Protein AF-A0A355BD02-F1 (afdb_monomer)

Solvent-accessible su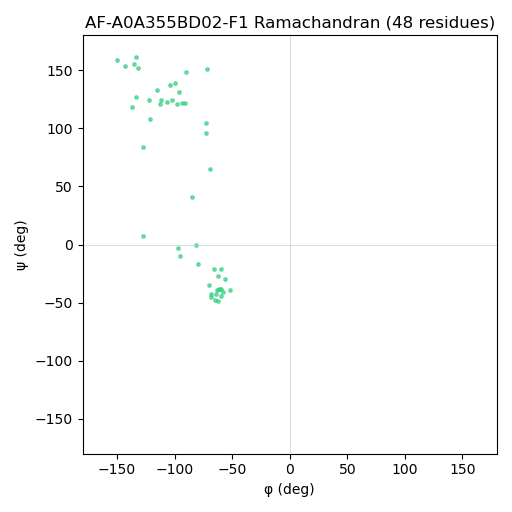rface area (backbone atoms only — not comparable to full-atom values): 3339 Å² total; per-residue (Å²): 132,88,80,90,61,70,49,78,44,81,44,74,46,96,68,90,51,72,67,60,54,52,52,49,54,56,51,43,75,74,43,95,50,93,45,74,47,82,45,66,33,80,51,100,44,67,81,80,56,105

Structure (mmCIF, N/CA/C/O backbone):
data_AF-A0A355BD02-F1
#
_entry.id   AF-A0A355BD02-F1
#
loop_
_atom_site.group_PDB
_atom_site.id
_atom_site.type_symbol
_atom_site.label_atom_id
_atom_site.label_alt_id
_atom_site.label_comp_id
_atom_site.label_asym_id
_atom_site.label_entity_id
_atom_site.label_seq_id
_atom_site.pdbx_PDB_ins_code
_atom_site.Cartn_x
_atom_site.Cartn_y
_atom_site.Cartn_z
_atom_site.occupancy
_atom_site.B_iso_or_equiv
_atom_site.auth_seq_id
_atom_site.auth_comp_id
_atom_site.auth_asym_id
_atom_site.auth_atom_id
_atom_site.pdbx_PDB_model_num
ATOM 1 N N . MET A 1 1 ? 11.340 -9.253 -21.884 1.00 42.53 1 MET A N 1
ATOM 2 C CA . MET A 1 1 ? 10.242 -9.817 -21.066 1.00 42.53 1 MET A CA 1
ATOM 3 C C . MET A 1 1 ? 9.811 -8.751 -20.070 1.00 42.53 1 MET A C 1
ATOM 5 O O . MET A 1 1 ? 10.619 -8.370 -19.233 1.00 42.53 1 MET A O 1
ATOM 9 N N . ALA A 1 2 ? 8.609 -8.189 -20.210 1.00 46.50 2 ALA A N 1
ATOM 10 C CA . ALA A 1 2 ? 8.105 -7.193 -19.267 1.00 46.50 2 ALA A CA 1
ATOM 11 C C . ALA A 1 2 ? 7.743 -7.903 -17.957 1.00 46.50 2 ALA A C 1
ATOM 13 O O . ALA A 1 2 ? 6.762 -8.636 -17.878 1.00 46.50 2 ALA A O 1
ATOM 14 N N . SER A 1 3 ? 8.579 -7.752 -16.936 1.00 57.44 3 SER A N 1
ATOM 15 C CA . SER A 1 3 ? 8.251 -8.215 -15.595 1.00 57.44 3 SER A CA 1
ATOM 16 C C . SER A 1 3 ? 7.190 -7.279 -15.014 1.00 57.44 3 SER A C 1
ATOM 18 O O . SER A 1 3 ? 7.535 -6.221 -14.487 1.00 57.44 3 SER A O 1
ATOM 20 N N . ASN A 1 4 ? 5.914 -7.662 -15.128 1.00 77.56 4 ASN A N 1
ATOM 21 C CA . ASN A 1 4 ? 4.762 -7.000 -14.501 1.00 77.56 4 ASN A CA 1
ATOM 22 C C . ASN A 1 4 ? 4.806 -7.196 -12.977 1.00 77.56 4 ASN A C 1
ATOM 24 O O . ASN A 1 4 ? 3.989 -7.901 -12.391 1.00 77.56 4 ASN A O 1
ATOM 28 N N . LYS A 1 5 ? 5.828 -6.632 -12.334 1.00 79.25 5 LYS A N 1
ATOM 29 C CA . LYS A 1 5 ? 6.018 -6.693 -10.888 1.00 79.25 5 LYS A CA 1
ATOM 30 C C . LYS A 1 5 ? 5.399 -5.451 -10.262 1.00 79.25 5 LYS A C 1
ATOM 32 O O . LYS A 1 5 ? 5.797 -4.333 -10.582 1.00 79.25 5 LYS A O 1
ATOM 37 N N . VAL A 1 6 ? 4.448 -5.679 -9.365 1.00 85.06 6 VAL A N 1
ATOM 38 C CA . VAL A 1 6 ? 3.846 -4.662 -8.502 1.00 85.06 6 VAL A CA 1
ATOM 39 C C . VAL A 1 6 ? 4.411 -4.815 -7.104 1.00 85.06 6 VAL A C 1
ATOM 41 O O . VAL A 1 6 ? 4.537 -5.928 -6.595 1.00 85.06 6 VAL A O 1
ATOM 44 N N . VAL A 1 7 ? 4.730 -3.689 -6.475 1.00 88.06 7 VAL A N 1
ATOM 45 C CA . VAL A 1 7 ? 5.047 -3.653 -5.047 1.00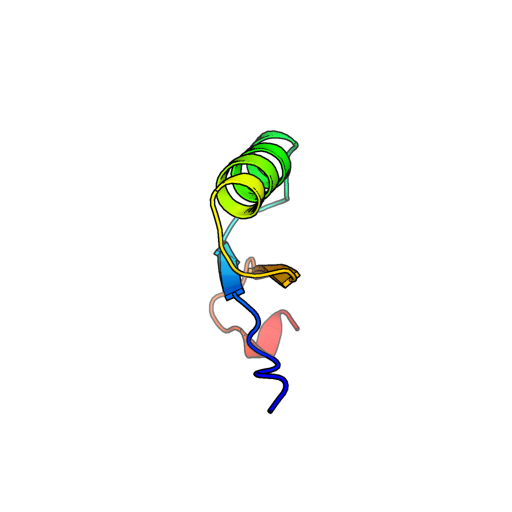 88.06 7 VAL A CA 1
ATOM 46 C C . VAL A 1 7 ? 3.755 -3.400 -4.285 1.00 88.06 7 VAL A C 1
ATOM 48 O O . VAL A 1 7 ? 3.101 -2.385 -4.509 1.00 88.06 7 VAL A O 1
ATOM 51 N N . ILE A 1 8 ? 3.387 -4.307 -3.383 1.00 89.50 8 ILE A N 1
ATOM 52 C CA . ILE A 1 8 ? 2.203 -4.155 -2.532 1.00 89.50 8 ILE A CA 1
ATOM 53 C C . ILE A 1 8 ? 2.659 -3.721 -1.141 1.00 89.50 8 ILE A C 1
ATOM 55 O O . ILE A 1 8 ? 3.475 -4.392 -0.507 1.00 89.50 8 ILE A O 1
ATOM 59 N N . LYS A 1 9 ? 2.120 -2.602 -0.656 1.00 88.44 9 LYS A N 1
ATOM 60 C CA . LYS A 1 9 ? 2.274 -2.137 0.723 1.00 88.44 9 LYS A CA 1
ATOM 61 C C . LYS A 1 9 ? 0.944 -2.230 1.443 1.00 88.44 9 LYS A C 1
ATOM 63 O O . LYS A 1 9 ? -0.046 -1.634 1.034 1.00 88.44 9 LYS A O 1
ATOM 68 N N . ILE A 1 10 ? 0.973 -2.942 2.557 1.00 88.56 10 ILE A N 1
ATOM 69 C CA . ILE A 1 10 ? -0.179 -3.173 3.415 1.00 88.56 10 ILE A CA 1
ATOM 70 C C . ILE A 1 10 ? -0.134 -2.223 4.614 1.00 88.56 10 ILE A C 1
ATOM 72 O O . ILE A 1 10 ? 0.926 -2.003 5.214 1.00 88.56 10 ILE A O 1
ATOM 76 N N . LYS A 1 11 ? -1.296 -1.678 4.971 1.00 88.31 11 LYS A N 1
ATOM 77 C CA . LYS A 1 11 ? -1.534 -0.907 6.189 1.00 88.31 11 LYS A CA 1
ATOM 78 C C . LYS A 1 11 ? -2.796 -1.392 6.898 1.00 88.31 11 LYS A C 1
ATOM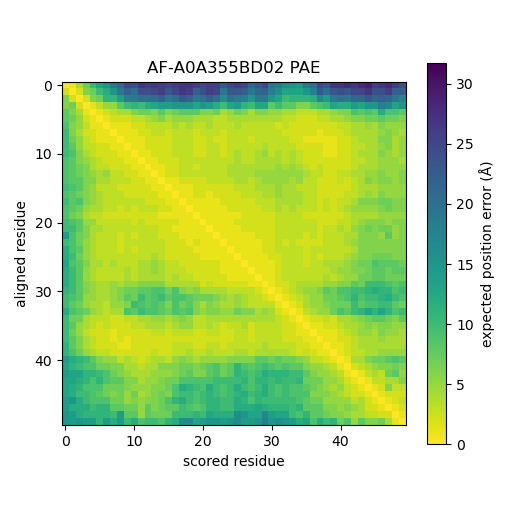 80 O O . LYS A 1 11 ? -3.706 -1.916 6.268 1.00 88.31 11 LYS A O 1
ATOM 85 N N . ILE A 1 12 ? -2.796 -1.218 8.214 1.00 88.25 12 ILE A N 1
ATOM 86 C CA . ILE A 1 12 ? -3.934 -1.462 9.100 1.00 88.25 12 ILE A CA 1
ATOM 87 C C . ILE A 1 12 ? -4.095 -0.167 9.891 1.00 88.25 12 ILE A C 1
ATOM 89 O O . ILE A 1 12 ? -3.473 0.022 10.934 1.00 88.25 12 ILE A O 1
ATOM 93 N N . VAL A 1 13 ? -4.800 0.790 9.299 1.00 88.38 13 VAL A N 1
ATOM 94 C CA . VAL A 1 13 ? -5.067 2.117 9.867 1.00 88.38 13 VAL A CA 1
ATOM 95 C C . VAL A 1 13 ? -6.539 2.451 9.661 1.00 88.38 13 VAL A C 1
ATOM 97 O O . VAL A 1 13 ? -7.161 1.925 8.744 1.00 88.38 13 VAL A O 1
ATOM 100 N N . GLU A 1 14 ? -7.105 3.324 10.488 1.00 87.94 14 GLU A N 1
ATOM 101 C CA . GLU A 1 14 ? -8.513 3.730 10.343 1.00 87.94 14 GLU A CA 1
ATOM 102 C C . GLU A 1 14 ? -8.780 4.384 8.988 1.00 87.94 14 GLU A C 1
ATOM 104 O O . GLU A 1 14 ? -9.730 4.040 8.293 1.00 87.94 14 GLU A O 1
ATOM 109 N N . GLN A 1 15 ? -7.891 5.283 8.571 1.00 88.62 15 GLN A N 1
ATOM 110 C CA . GLN A 1 15 ? -7.973 5.963 7.287 1.00 88.62 15 GLN A CA 1
ATOM 111 C C . GLN A 1 15 ? -6.586 6.319 6.766 1.00 88.62 15 GLN A C 1
ATOM 113 O O . GLN A 1 15 ? -5.620 6.427 7.530 1.00 88.62 15 GLN A O 1
ATOM 118 N N . PHE A 1 16 ? -6.486 6.531 5.454 1.00 92.25 16 PHE A N 1
ATOM 119 C CA . PHE A 1 16 ? -5.275 7.111 4.900 1.00 92.25 16 PHE A CA 1
ATOM 120 C C . PHE A 1 16 ? -5.155 8.598 5.251 1.00 92.25 16 PHE A C 1
ATOM 122 O O . PHE A 1 16 ? -6.141 9.304 5.415 1.00 92.25 16 PHE A O 1
ATOM 129 N N . THR A 1 17 ? -3.916 9.068 5.335 1.00 94.25 17 THR A N 1
ATOM 130 C CA . THR A 1 17 ? -3.538 10.460 5.573 1.00 94.25 17 THR A CA 1
ATOM 131 C C . THR A 1 17 ? -2.450 10.830 4.572 1.00 94.25 17 THR A C 1
ATOM 133 O O . THR A 1 17 ? -1.769 9.944 4.036 1.00 94.25 17 THR A O 1
ATOM 136 N N . ASP A 1 18 ? -2.226 12.125 4.356 1.00 93.38 18 ASP A N 1
ATOM 137 C CA . ASP A 1 18 ? -1.233 12.627 3.393 1.00 93.38 18 ASP A CA 1
ATOM 138 C C . ASP A 1 18 ? 0.181 12.094 3.654 1.00 93.38 18 ASP A C 1
ATOM 140 O O . ASP A 1 18 ? 0.966 11.871 2.731 1.00 93.38 18 ASP A O 1
ATOM 144 N N . ILE A 1 19 ? 0.500 11.803 4.917 1.00 92.50 19 ILE A N 1
ATOM 145 C CA . ILE A 1 19 ? 1.781 11.217 5.322 1.00 92.50 19 ILE A CA 1
ATOM 146 C C . ILE A 1 19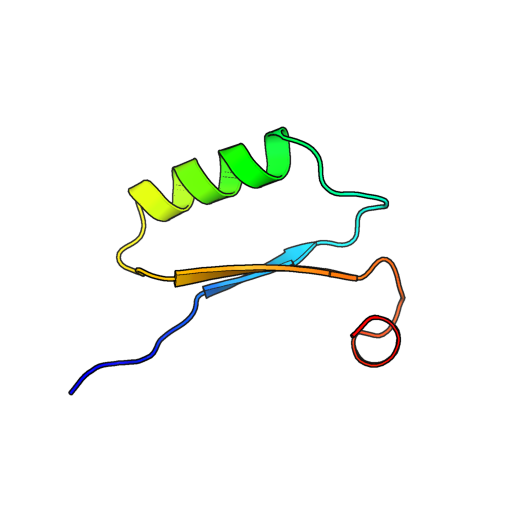 ? 1.982 9.842 4.674 1.00 92.50 19 ILE A C 1
ATOM 148 O O . ILE A 1 19 ? 3.097 9.500 4.269 1.00 92.50 19 ILE A O 1
ATOM 152 N N . HIS A 1 20 ? 0.926 9.035 4.552 1.00 91.50 20 HIS A N 1
ATOM 153 C CA . HIS A 1 20 ? 1.016 7.712 3.937 1.00 91.50 20 HIS A CA 1
ATOM 154 C C . HIS A 1 20 ? 1.300 7.813 2.437 1.00 91.50 20 HIS A C 1
ATOM 156 O O . HIS A 1 20 ? 2.192 7.118 1.944 1.00 91.50 20 HIS A O 1
ATOM 162 N N . THR A 1 21 ? 0.632 8.733 1.741 1.00 88.19 21 THR A N 1
ATOM 163 C CA . THR A 1 21 ? 0.857 9.001 0.315 1.00 88.19 21 THR A CA 1
ATOM 164 C C . THR A 1 21 ? 2.258 9.559 0.067 1.00 88.19 21 THR A C 1
ATOM 166 O O . THR A 1 21 ? 2.999 9.022 -0.758 1.00 88.19 21 THR A O 1
ATOM 169 N N . ASN A 1 22 ? 2.686 10.560 0.845 1.00 91.25 22 ASN A N 1
ATOM 170 C CA . ASN A 1 22 ? 4.021 11.157 0.729 1.00 91.25 22 ASN A CA 1
ATOM 171 C C . ASN A 1 22 ? 5.136 10.136 0.963 1.00 91.25 22 ASN A C 1
ATOM 173 O O . ASN A 1 22 ? 6.153 10.138 0.261 1.00 91.25 22 ASN A O 1
ATOM 177 N N . LYS A 1 23 ? 4.943 9.218 1.914 1.00 87.12 23 L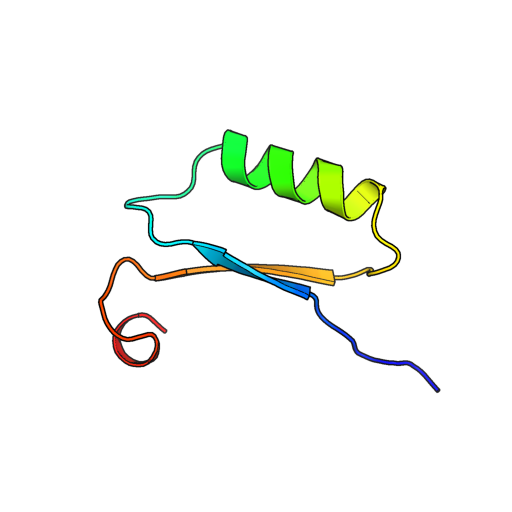YS A N 1
ATOM 178 C CA . LYS A 1 23 ? 5.906 8.151 2.190 1.00 87.12 23 LYS A CA 1
ATOM 179 C C . LYS A 1 23 ? 6.046 7.212 0.992 1.00 87.12 23 LYS A C 1
ATOM 181 O O . LYS A 1 23 ? 7.161 6.850 0.628 1.00 87.12 23 LYS A O 1
ATOM 186 N N . ILE A 1 24 ? 4.942 6.847 0.349 1.00 89.69 24 ILE A N 1
ATOM 187 C CA . ILE A 1 24 ? 4.960 5.973 -0.833 1.00 89.69 24 ILE A CA 1
ATOM 188 C C . ILE A 1 24 ? 5.594 6.671 -2.016 1.00 89.69 24 ILE A C 1
ATOM 190 O O . ILE A 1 24 ? 6.477 6.094 -2.632 1.00 89.69 24 ILE A O 1
ATOM 194 N N . LEU A 1 25 ? 5.234 7.926 -2.271 1.00 87.81 25 LEU A N 1
ATOM 195 C CA . LEU A 1 25 ? 5.841 8.706 -3.341 1.00 87.81 25 LEU A CA 1
ATOM 196 C C . LEU A 1 25 ? 7.361 8.829 -3.162 1.00 87.81 25 LEU A C 1
ATOM 198 O O . LEU A 1 25 ? 8.112 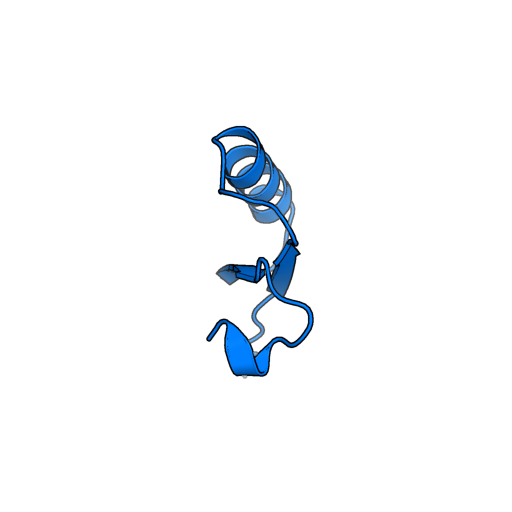8.686 -4.124 1.00 87.81 25 LEU A O 1
ATOM 202 N N . THR A 1 26 ? 7.824 9.043 -1.929 1.00 89.88 26 THR A N 1
ATOM 203 C CA . THR A 1 26 ? 9.258 9.118 -1.612 1.00 89.88 26 THR A CA 1
ATOM 204 C C . THR A 1 26 ? 9.970 7.802 -1.923 1.00 89.88 26 THR A C 1
ATOM 206 O O . THR A 1 26 ? 10.985 7.805 -2.612 1.00 89.88 26 THR A O 1
ATOM 209 N N . TYR A 1 27 ? 9.429 6.664 -1.475 1.00 85.75 27 TYR A N 1
ATOM 210 C CA . TYR A 1 27 ? 10.039 5.363 -1.765 1.00 85.75 27 TYR A CA 1
ATOM 211 C C . TYR A 1 27 ? 9.913 4.963 -3.236 1.00 85.75 27 TYR A C 1
ATOM 213 O O . TYR A 1 27 ? 10.853 4.392 -3.777 1.00 85.75 27 TYR A O 1
ATOM 221 N N . SER A 1 28 ? 8.808 5.310 -3.892 1.00 85.12 28 SER A N 1
ATOM 222 C CA . SER A 1 28 ? 8.582 5.043 -5.311 1.00 85.12 28 SER A CA 1
ATOM 223 C C . SER A 1 28 ? 9.597 5.784 -6.186 1.00 85.12 28 SER A C 1
ATOM 225 O O . SER A 1 28 ? 10.153 5.190 -7.103 1.00 85.12 28 SER A O 1
ATOM 227 N N . LYS A 1 29 ? 9.956 7.029 -5.837 1.00 86.75 29 LYS A N 1
ATOM 228 C CA . LYS A 1 29 ? 11.035 7.784 -6.505 1.00 86.75 29 LYS A CA 1
ATOM 229 C C . LYS A 1 29 ? 12.417 7.127 -6.383 1.00 86.75 29 LYS A C 1
ATOM 231 O O . LYS A 1 29 ? 13.264 7.344 -7.241 1.00 86.75 29 LYS A O 1
ATOM 236 N N . LEU A 1 30 ? 12.649 6.348 -5.326 1.00 87.69 30 LEU A N 1
ATOM 237 C CA . LEU A 1 30 ? 13.902 5.616 -5.084 1.00 87.69 30 LEU A CA 1
ATOM 238 C C . LEU A 1 30 ? 13.849 4.162 -5.590 1.00 87.69 30 LEU A C 1
ATOM 240 O O . LEU A 1 30 ? 14.857 3.456 -5.606 1.00 87.69 30 LEU A O 1
ATOM 244 N N . SER A 1 31 ? 12.662 3.700 -5.971 1.00 81.75 31 SER A N 1
ATOM 245 C CA . SER A 1 31 ? 12.358 2.333 -6.367 1.00 81.75 31 SER A CA 1
ATOM 246 C C . SER A 1 31 ? 12.557 2.146 -7.871 1.00 81.75 31 SER A C 1
ATOM 248 O O . SER A 1 31 ? 12.316 3.043 -8.673 1.00 81.75 31 SER A O 1
ATOM 250 N N . LYS A 1 32 ? 12.956 0.938 -8.287 1.00 82.25 32 LYS A N 1
ATOM 251 C CA . LYS A 1 32 ? 12.991 0.553 -9.712 1.00 82.25 32 LYS A CA 1
ATOM 252 C C . LYS A 1 32 ? 11.616 0.112 -10.239 1.00 82.25 32 LYS A C 1
ATOM 254 O O . LYS A 1 32 ? 11.504 -0.265 -11.406 1.00 82.25 32 LYS A O 1
ATOM 259 N N . TYR A 1 33 ? 10.584 0.108 -9.393 1.00 81.12 33 TYR A N 1
ATOM 260 C CA . TYR A 1 33 ? 9.241 -0.350 -9.739 1.00 81.12 33 TYR A CA 1
ATOM 261 C C . TYR A 1 33 ? 8.348 0.823 -10.143 1.00 81.12 33 TYR A C 1
ATOM 263 O O . TYR A 1 33 ? 8.251 1.820 -9.436 1.00 81.12 33 TYR A O 1
ATOM 271 N N . LYS A 1 34 ? 7.666 0.675 -11.283 1.00 78.50 34 LYS A N 1
ATOM 272 C CA . LYS A 1 34 ? 6.789 1.713 -11.851 1.00 78.50 34 LYS A CA 1
ATOM 273 C C . LYS A 1 34 ? 5.409 1.787 -11.192 1.00 78.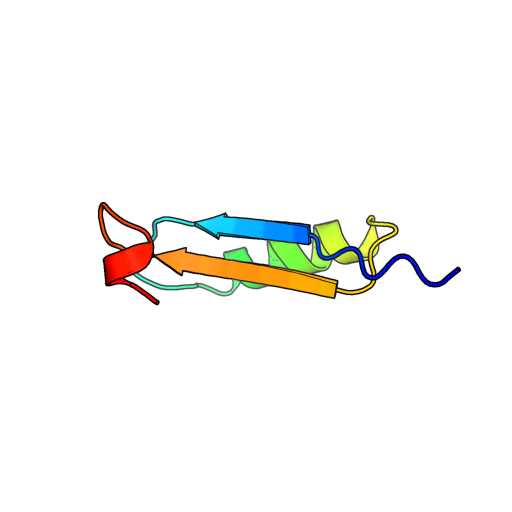50 34 LYS A C 1
ATOM 275 O O . LYS A 1 34 ? 4.708 2.769 -11.397 1.00 78.50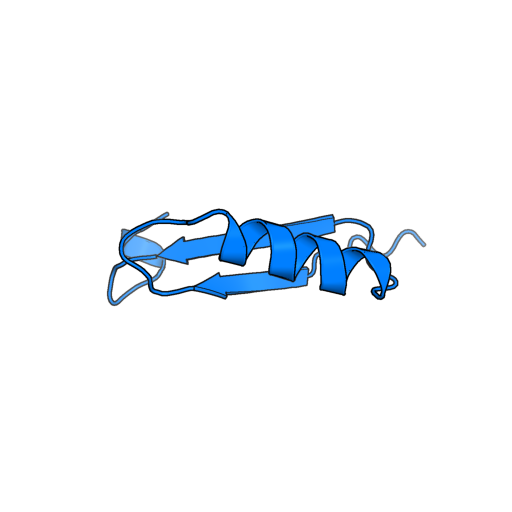 34 LYS A O 1
ATOM 280 N N . LEU A 1 35 ? 5.006 0.748 -10.458 1.00 83.62 35 LEU A N 1
ATOM 281 C CA . LEU A 1 35 ? 3.672 0.633 -9.874 1.00 83.62 35 LEU A CA 1
ATOM 282 C C . LEU A 1 35 ? 3.762 0.102 -8.438 1.00 83.62 35 LEU A C 1
ATOM 284 O O . LEU A 1 35 ? 4.228 -1.018 -8.203 1.00 83.62 35 LEU A O 1
ATOM 288 N N . GLU A 1 36 ? 3.300 0.918 -7.492 1.00 86.69 36 GLU A N 1
ATOM 289 C CA . GLU A 1 36 ? 3.123 0.551 -6.086 1.00 86.69 36 GLU A CA 1
ATOM 290 C C . GLU A 1 36 ? 1.630 0.601 -5.739 1.00 86.69 36 GLU A C 1
ATOM 292 O O . GLU A 1 36 ? 0.945 1.566 -6.073 1.00 86.69 36 GLU A O 1
ATOM 297 N N . LEU A 1 37 ? 1.127 -0.434 -5.066 1.00 88.81 37 LEU A N 1
ATOM 298 C CA . LEU A 1 37 ? -0.247 -0.522 -4.581 1.00 88.81 37 LEU A CA 1
ATOM 299 C C . LEU A 1 37 ? -0.255 -0.340 -3.063 1.00 88.81 37 LEU A C 1
ATOM 301 O O . LEU A 1 37 ? 0.387 -1.108 -2.342 1.00 88.81 37 LEU A O 1
ATOM 305 N N . LEU A 1 38 ? -0.995 0.657 -2.583 1.00 90.31 38 LEU A N 1
ATOM 306 C CA . LEU A 1 38 ? -1.259 0.841 -1.161 1.00 90.31 38 LEU A CA 1
ATOM 307 C C . LEU A 1 38 ? -2.622 0.258 -0.817 1.00 90.31 38 LEU A C 1
ATOM 309 O O . LEU A 1 38 ? -3.633 0.704 -1.350 1.00 90.31 38 LEU A O 1
ATOM 313 N N . LEU A 1 39 ? -2.644 -0.704 0.098 1.00 89.62 39 LEU A N 1
ATOM 314 C CA . LEU A 1 39 ? -3.865 -1.373 0.518 1.00 89.62 39 LEU A CA 1
ATOM 315 C C . LEU A 1 39 ? -4.046 -1.215 2.030 1.00 89.62 39 LEU A C 1
ATOM 317 O O . LEU A 1 39 ? -3.146 -1.559 2.800 1.00 89.62 39 LEU A O 1
ATOM 321 N N . ASN A 1 40 ? -5.193 -0.677 2.445 1.00 88.44 40 ASN A N 1
ATOM 322 C CA . ASN A 1 40 ? -5.571 -0.569 3.850 1.00 88.44 40 ASN A CA 1
ATOM 323 C C . ASN A 1 40 ? -6.756 -1.475 4.132 1.00 88.44 40 ASN A C 1
ATOM 325 O O . ASN A 1 40 ? -7.813 -1.300 3.537 1.00 88.44 40 ASN A O 1
ATOM 329 N N . PHE A 1 41 ? -6.573 -2.410 5.055 1.00 85.06 41 PHE A N 1
ATOM 330 C CA . PHE A 1 41 ? -7.660 -3.222 5.572 1.00 85.06 41 PHE A CA 1
ATOM 331 C C . PHE A 1 41 ? -7.724 -3.011 7.078 1.00 85.06 41 PHE A C 1
ATOM 333 O O . PHE A 1 41 ? -6.872 -3.468 7.835 1.00 85.06 41 PHE A O 1
ATOM 340 N N . TYR A 1 42 ? -8.752 -2.296 7.518 1.00 82.94 42 TYR A N 1
ATOM 341 C CA . TYR A 1 42 ? -9.039 -2.068 8.933 1.00 82.94 42 TYR A CA 1
ATOM 342 C C . TYR A 1 42 ? -9.848 -3.242 9.520 1.00 82.94 42 TYR A C 1
ATOM 344 O O . TYR A 1 42 ? -10.826 -3.066 10.237 1.00 82.94 42 TYR A O 1
ATOM 352 N N . VAL A 1 43 ? -9.480 -4.469 9.137 1.00 81.19 43 VAL A N 1
ATOM 353 C CA . VAL A 1 43 ? -10.163 -5.716 9.511 1.00 81.19 43 VAL A CA 1
ATOM 354 C C . VAL A 1 43 ? -9.144 -6.829 9.739 1.00 81.19 43 VAL A C 1
ATOM 356 O O . VAL A 1 43 ? -8.064 -6.837 9.159 1.00 81.19 43 VAL A O 1
ATOM 359 N N . THR A 1 44 ? -9.482 -7.812 10.568 1.00 78.00 44 THR A N 1
ATOM 360 C CA . THR A 1 44 ? -8.591 -8.931 10.927 1.00 78.00 44 THR A CA 1
ATOM 361 C C . THR A 1 44 ? -8.260 -9.861 9.765 1.00 78.00 44 THR A C 1
ATOM 363 O O . THR A 1 44 ? -7.271 -10.589 9.820 1.00 78.00 44 THR A O 1
ATOM 366 N N . THR A 1 45 ? -9.075 -9.879 8.712 1.00 78.06 45 THR A N 1
ATOM 367 C CA . THR A 1 45 ? -8.870 -10.761 7.562 1.00 78.06 45 THR A CA 1
ATOM 368 C C . THR A 1 45 ? -9.021 -9.977 6.274 1.00 78.06 45 THR A C 1
ATOM 370 O O . THR A 1 45 ? -10.051 -9.355 6.045 1.00 78.06 45 THR A O 1
ATOM 373 N N . LEU A 1 46 ? -8.012 -10.069 5.404 1.00 73.56 46 LEU A N 1
ATOM 374 C CA . LEU A 1 46 ? -7.972 -9.379 4.113 1.00 73.56 46 LEU A CA 1
ATOM 375 C C . LEU A 1 46 ? -9.236 -9.626 3.270 1.00 73.56 46 LEU A C 1
ATOM 377 O O . LEU A 1 46 ? -9.764 -8.705 2.667 1.00 73.56 46 LEU A O 1
ATOM 381 N N . LYS A 1 47 ? -9.753 -10.862 3.292 1.00 77.19 47 LYS A N 1
ATOM 382 C CA . LYS A 1 47 ? -10.978 -11.267 2.583 1.00 77.19 47 LYS A CA 1
ATOM 383 C C . LYS A 1 47 ? -12.229 -10.489 3.000 1.00 77.19 47 LYS A C 1
ATOM 385 O O . LYS A 1 47 ? -13.204 -10.499 2.268 1.00 77.19 47 LYS A O 1
ATOM 390 N N . ASN A 1 48 ? -12.217 -9.875 4.180 1.00 73.94 48 ASN A N 1
ATOM 391 C CA . ASN A 1 48 ? -13.377 -9.186 4.736 1.00 73.94 48 ASN A CA 1
ATOM 392 C C . ASN A 1 48 ? -13.325 -7.673 4.469 1.00 73.94 48 ASN A C 1
ATOM 394 O O . ASN A 1 48 ? -14.233 -6.960 4.882 1.00 73.94 48 ASN A O 1
ATOM 398 N N . GLY A 1 49 ? -12.246 -7.178 3.853 1.00 65.31 49 GLY A N 1
ATOM 399 C CA . GLY A 1 49 ? -12.011 -5.755 3.597 1.00 65.31 49 GLY A CA 1
ATOM 400 C C . GLY A 1 49 ? -11.689 -5.422 2.139 1.00 65.31 49 GLY A C 1
ATOM 401 O O . GLY A 1 49 ? -11.308 -4.283 1.876 1.00 65.31 49 GLY A O 1
ATOM 402 N N . ILE A 1 50 ? -11.797 -6.395 1.223 1.00 65.62 50 ILE A N 1
ATOM 403 C CA . ILE A 1 50 ? -11.626 -6.249 -0.234 1.00 6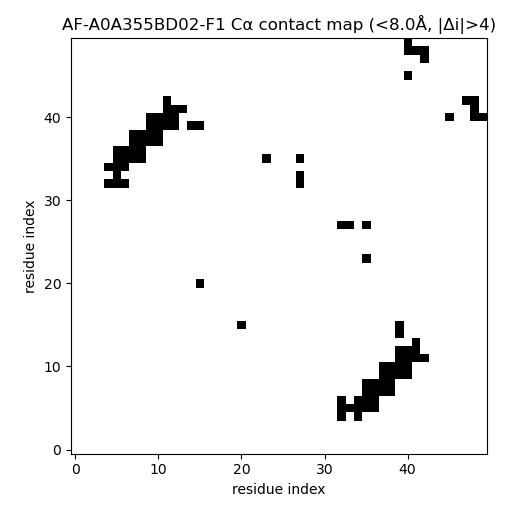5.62 50 ILE A CA 1
ATOM 404 C C . ILE A 1 50 ? -12.814 -6.904 -0.932 1.00 65.62 50 ILE A C 1
ATOM 406 O O . ILE A 1 50 ? -13.155 -8.035 -0.519 1.00 65.62 50 ILE A O 1
#

Nearest PDB structures (foldseek):
  7qhv-assembly2_BBB  TM=7.155E-01  e=4.106E+00  Agrobacterium tumefaciens
  6fkf-assembly1_d  TM=4.957E-01  e=1.554E+00  Spinacia oleracea
  6p7a-assembly2_A  TM=4.107E-01  e=9.446E+00  Fowlpox virus
  5c53-assembly1_B  TM=3.678E-01  e=8.222E+00  Homo sapiens

Radius of gyration: 12.67 Å; Cα contacts (8 Å, |Δi|>4): 48; chains: 1; bounding box: 27×24×32 Å

Secondary structure (DSSP, 8-state):
------EEEEE--SS--HHHHHHHHHHHHHSS-S-EEEEE--SSSGGG--

Foldseek 3Di:
DPPPDEAEDEDQDPDDDVVVVVVCVVVCVVDPDPHYHYDYDVDPDPVVRD

Sequence (50 aa):
MASNKVVIKIKIVEQFTDIHTNKILTYSKLSKYKLELLLNFYVTTLKNGI

pLDDT: mean 82.79, std 10.75, range [42.53, 94.25]

Mean predicted aligned error: 5.66 Å